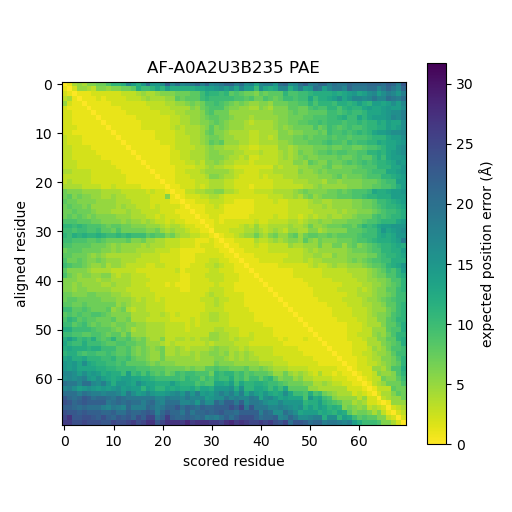Protein AF-A0A2U3B235-F1 (afdb_monomer)

Structure (mmCIF, N/CA/C/O backbone):
data_AF-A0A2U3B235-F1
#
_entry.id   AF-A0A2U3B235-F1
#
loop_
_atom_site.group_PDB
_atom_site.id
_atom_site.type_symbol
_atom_site.label_atom_id
_atom_site.label_alt_id
_atom_site.label_comp_id
_atom_site.label_asym_id
_atom_site.label_entity_id
_atom_site.label_seq_id
_atom_site.pdbx_PDB_ins_code
_atom_site.Cartn_x
_atom_site.Cartn_y
_atom_site.Cartn_z
_atom_site.occupancy
_atom_site.B_iso_or_equiv
_atom_site.auth_seq_id
_atom_site.auth_comp_id
_atom_site.auth_asym_id
_atom_site.auth_atom_id
_atom_site.pdbx_PDB_model_num
ATOM 1 N N . MET A 1 1 ? -27.096 21.763 -2.648 1.00 71.62 1 MET A N 1
ATOM 2 C CA . MET A 1 1 ? -26.456 20.447 -2.428 1.00 71.62 1 MET A CA 1
ATOM 3 C C . MET A 1 1 ? -26.078 20.350 -0.960 1.00 71.62 1 MET A C 1
ATOM 5 O O . MET A 1 1 ? -25.517 21.307 -0.444 1.00 71.62 1 MET A O 1
ATOM 9 N N . ASN A 1 2 ? -26.427 19.262 -0.272 1.00 92.50 2 ASN A N 1
ATOM 10 C CA . ASN A 1 2 ? -26.134 19.136 1.160 1.00 92.50 2 ASN A CA 1
ATOM 11 C C . ASN A 1 2 ? -24.621 18.986 1.389 1.00 92.50 2 ASN A C 1
ATOM 13 O O . ASN A 1 2 ? -23.931 18.386 0.566 1.00 92.50 2 ASN A O 1
ATOM 17 N N . PHE A 1 3 ? -24.108 19.486 2.518 1.00 95.25 3 PHE A N 1
ATOM 18 C CA . PHE A 1 3 ? -22.676 19.435 2.859 1.00 95.25 3 PHE A CA 1
ATOM 19 C C . PHE A 1 3 ? -22.095 18.014 2.779 1.00 95.25 3 PHE A C 1
ATOM 21 O O . PHE A 1 3 ? -21.014 17.805 2.236 1.00 95.25 3 PHE A O 1
ATOM 28 N N . LYS A 1 4 ? -22.871 17.010 3.213 1.00 95.06 4 LYS A N 1
ATOM 29 C CA . LYS A 1 4 ? -22.510 15.588 3.094 1.00 95.06 4 LYS A CA 1
ATOM 30 C C . LYS A 1 4 ? -22.290 15.154 1.640 1.00 95.06 4 LYS A C 1
ATOM 32 O O . LYS A 1 4 ? -21.348 14.425 1.355 1.00 95.06 4 LYS A O 1
ATOM 37 N N . THR A 1 5 ? -23.136 15.622 0.724 1.00 96.12 5 THR A N 1
ATOM 38 C CA . THR A 1 5 ? -23.034 15.324 -0.711 1.00 96.12 5 THR A CA 1
ATOM 39 C C . THR A 1 5 ? -21.810 15.999 -1.329 1.00 96.12 5 THR A C 1
ATOM 41 O O . THR A 1 5 ? -21.117 15.374 -2.123 1.00 96.12 5 THR A O 1
ATOM 44 N N . ILE A 1 6 ? -21.499 17.237 -0.925 1.00 97.25 6 ILE A N 1
ATOM 45 C CA . ILE A 1 6 ? -20.282 17.946 -1.359 1.00 97.25 6 ILE A CA 1
ATOM 46 C C . ILE A 1 6 ? -19.032 17.168 -0.933 1.00 97.25 6 ILE A C 1
ATOM 48 O O . ILE A 1 6 ? -18.182 16.882 -1.771 1.00 97.25 6 ILE A O 1
ATOM 52 N N . ILE A 1 7 ? -18.953 16.758 0.338 1.00 97.25 7 ILE A N 1
ATOM 53 C CA . ILE A 1 7 ? -17.832 15.952 0.843 1.00 97.25 7 ILE A CA 1
ATOM 54 C C . ILE A 1 7 ? -17.713 14.632 0.077 1.00 97.25 7 ILE A C 1
ATOM 56 O O . ILE A 1 7 ? -16.612 14.260 -0.318 1.00 97.25 7 ILE A O 1
ATOM 60 N N . ALA A 1 8 ? -18.826 13.933 -0.156 1.00 96.75 8 ALA A N 1
ATOM 61 C CA . ALA A 1 8 ? -18.811 12.663 -0.876 1.00 96.75 8 ALA A CA 1
ATOM 62 C C . ALA A 1 8 ? -18.257 12.818 -2.301 1.00 96.75 8 ALA A C 1
ATOM 64 O O . ALA A 1 8 ? -17.410 12.032 -2.714 1.00 96.75 8 ALA A O 1
ATOM 65 N N . ILE A 1 9 ? -18.674 13.858 -3.030 1.00 97.44 9 ILE A N 1
ATOM 66 C CA . ILE A 1 9 ? -18.174 14.138 -4.385 1.00 97.44 9 ILE A CA 1
ATOM 67 C C . ILE A 1 9 ? -16.676 14.455 -4.364 1.00 97.44 9 ILE A C 1
ATOM 69 O O . ILE A 1 9 ? -15.932 13.920 -5.183 1.00 97.44 9 ILE A O 1
ATOM 73 N N . ILE A 1 10 ? -16.221 15.279 -3.414 1.00 97.50 10 ILE A N 1
ATOM 74 C CA . ILE A 1 10 ? -14.796 15.602 -3.256 1.00 97.50 10 ILE A CA 1
ATOM 75 C C . ILE A 1 10 ? -13.985 14.334 -2.975 1.00 97.50 10 ILE A C 1
ATOM 77 O O . ILE A 1 10 ? -12.945 14.126 -3.594 1.00 97.50 10 ILE A O 1
ATOM 81 N N . LEU A 1 11 ? -14.469 13.462 -2.087 1.00 95.44 11 LEU A N 1
ATOM 82 C CA . LEU A 1 11 ? -13.807 12.194 -1.780 1.00 95.44 11 LEU A CA 1
ATOM 83 C C . LEU A 1 11 ? -13.731 11.277 -3.002 1.00 95.44 11 LEU A C 1
ATOM 85 O O . LEU A 1 11 ? -12.676 10.708 -3.264 1.00 95.44 11 LEU A O 1
ATOM 89 N N . ILE A 1 12 ? -14.813 11.163 -3.776 1.00 97.00 12 ILE A N 1
ATOM 90 C CA . ILE A 1 12 ? -14.824 10.362 -5.006 1.00 97.00 12 ILE A CA 1
ATOM 91 C C . ILE A 1 12 ? -13.807 10.913 -6.010 1.00 97.00 12 ILE A C 1
ATOM 93 O O . ILE A 1 12 ? -12.989 10.153 -6.525 1.00 97.00 12 ILE A O 1
ATOM 97 N N . LEU A 1 13 ? -13.808 12.227 -6.254 1.00 97.75 13 LEU A N 1
ATOM 98 C CA . LEU A 1 13 ? -12.850 12.869 -7.159 1.00 97.75 13 LEU A CA 1
ATOM 99 C C . LEU A 1 13 ? -11.406 12.657 -6.703 1.00 97.75 13 LEU A C 1
ATOM 101 O O . LEU A 1 13 ? -10.538 12.385 -7.533 1.00 97.75 13 LEU A O 1
ATOM 105 N N . LEU A 1 14 ? -11.154 12.737 -5.397 1.00 95.75 14 LEU A N 1
ATOM 106 C CA . LEU A 1 14 ? -9.840 12.491 -4.818 1.00 95.75 14 LEU A CA 1
ATOM 107 C C . LEU A 1 14 ? -9.395 11.043 -5.047 1.00 95.75 14 LEU A C 1
ATOM 109 O O . LEU A 1 14 ? -8.276 10.829 -5.503 1.00 95.75 14 LEU A O 1
ATOM 113 N N . ILE A 1 15 ? -10.267 10.058 -4.804 1.00 92.50 15 ILE A N 1
ATOM 114 C CA . ILE A 1 15 ? -9.970 8.633 -5.028 1.00 92.50 15 ILE A CA 1
ATOM 115 C C . ILE A 1 15 ? -9.687 8.356 -6.508 1.00 92.50 15 ILE A C 1
ATOM 117 O O . ILE A 1 15 ? -8.708 7.681 -6.835 1.00 92.50 15 ILE A O 1
ATOM 121 N N . VAL A 1 16 ? -10.514 8.888 -7.411 1.00 95.75 16 VAL A N 1
ATOM 122 C CA . VAL A 1 16 ? -10.341 8.711 -8.861 1.00 95.75 16 VAL A CA 1
ATOM 123 C C . VAL A 1 16 ? -9.023 9.329 -9.319 1.00 95.75 16 VAL A C 1
ATOM 125 O O . VAL A 1 16 ? -8.223 8.663 -9.974 1.00 95.75 16 VAL A O 1
ATOM 128 N N . THR A 1 17 ? -8.759 10.573 -8.919 1.00 96.06 17 THR A N 1
ATOM 129 C CA . THR A 1 17 ? -7.529 11.293 -9.273 1.00 96.06 17 THR A CA 1
ATOM 130 C C . THR A 1 17 ? -6.296 10.572 -8.738 1.00 96.06 17 THR A C 1
ATOM 132 O O . THR A 1 17 ? -5.351 10.337 -9.488 1.00 96.06 17 THR A O 1
ATOM 135 N N . PHE A 1 18 ? -6.326 10.150 -7.472 1.00 93.31 18 PHE A N 1
ATOM 136 C CA . PHE A 1 18 ? -5.268 9.351 -6.859 1.00 93.31 18 PHE A CA 1
ATOM 137 C C . PHE A 1 18 ? -5.004 8.066 -7.650 1.00 93.31 18 PHE A C 1
ATOM 139 O O . PHE A 1 18 ? -3.851 7.739 -7.922 1.00 93.31 18 PHE A O 1
ATOM 146 N N . THR A 1 19 ? -6.059 7.359 -8.058 1.00 92.25 19 THR A N 1
ATOM 147 C CA . THR A 1 19 ? -5.931 6.096 -8.792 1.00 92.25 19 THR A CA 1
ATOM 148 C C . THR A 1 19 ? -5.267 6.315 -10.149 1.00 92.25 19 THR A C 1
ATOM 150 O O . THR A 1 19 ? -4.273 5.661 -10.467 1.00 92.25 19 THR A O 1
ATOM 153 N N . ILE A 1 20 ? -5.760 7.283 -10.926 1.00 95.69 20 ILE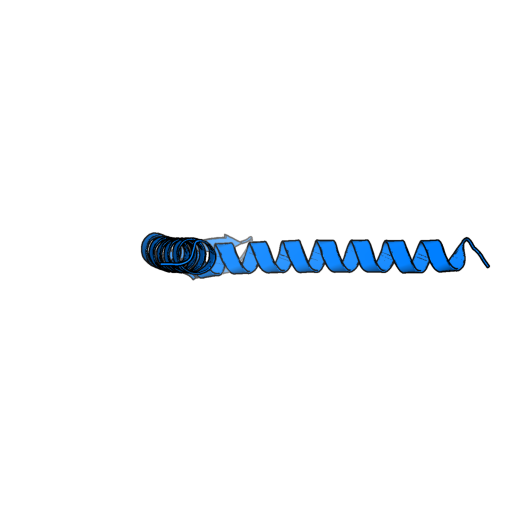 A N 1
ATOM 154 C CA . ILE A 1 20 ? -5.225 7.595 -12.258 1.00 95.69 20 ILE A CA 1
ATOM 155 C C . ILE A 1 20 ? -3.756 8.020 -12.158 1.00 95.69 20 ILE A C 1
ATOM 157 O O . ILE A 1 20 ? -2.909 7.476 -12.863 1.00 95.69 20 ILE A O 1
ATOM 161 N N . GLN A 1 21 ? -3.427 8.926 -11.231 1.00 95.25 21 GLN A N 1
ATOM 162 C CA . GLN A 1 21 ? -2.058 9.423 -11.054 1.00 95.25 21 GLN A CA 1
ATOM 163 C C . GLN A 1 21 ? -1.061 8.340 -10.620 1.00 95.25 21 GLN A C 1
ATOM 165 O O . GLN A 1 21 ? 0.135 8.478 -10.853 1.00 95.25 21 GLN A O 1
ATOM 170 N N . ASN A 1 22 ? -1.530 7.253 -10.006 1.00 95.44 22 ASN A N 1
ATOM 171 C CA . ASN A 1 22 ? -0.678 6.175 -9.507 1.00 95.44 22 ASN A CA 1
ATOM 172 C C . ASN A 1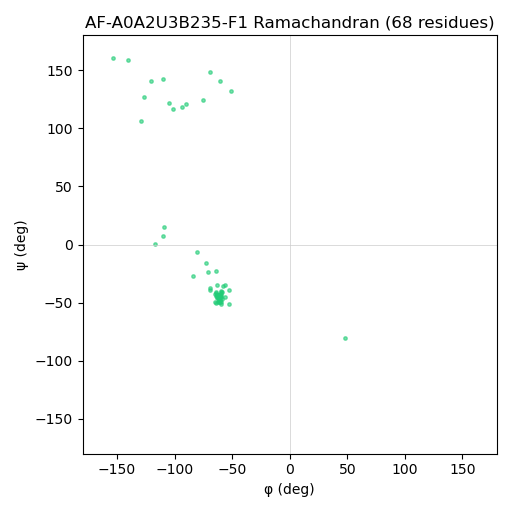 22 ? -0.812 4.879 -10.336 1.00 95.44 22 ASN A C 1
ATOM 174 O O . ASN A 1 22 ? -0.396 3.810 -9.889 1.00 95.44 22 ASN A O 1
ATOM 178 N N . THR A 1 23 ? -1.394 4.935 -11.537 1.00 95.31 23 THR A N 1
ATOM 179 C CA . THR A 1 23 ? -1.552 3.744 -12.398 1.00 95.31 23 THR A CA 1
ATOM 180 C C . THR A 1 23 ? -0.225 3.288 -13.026 1.00 95.31 23 THR A C 1
ATOM 182 O O . THR A 1 23 ? -0.113 2.146 -13.468 1.00 95.31 23 THR A O 1
ATOM 185 N N . GLU A 1 24 ? 0.804 4.140 -13.014 1.00 96.69 24 GLU A N 1
ATOM 186 C CA . GLU A 1 24 ? 2.147 3.817 -13.505 1.00 96.69 24 GLU A CA 1
ATOM 187 C C . GLU A 1 24 ? 2.683 2.511 -12.895 1.00 96.69 24 GLU A C 1
ATOM 189 O O . GLU A 1 24 ? 2.623 2.298 -11.679 1.00 96.69 24 GLU A O 1
ATOM 194 N N . VAL A 1 25 ? 3.210 1.632 -13.749 1.00 97.06 25 VAL A N 1
ATOM 195 C CA . VAL A 1 25 ? 3.808 0.366 -13.323 1.00 97.06 25 VAL A CA 1
ATOM 196 C C . VAL A 1 25 ? 5.173 0.640 -12.711 1.00 97.06 25 VAL A C 1
ATOM 198 O O . VAL A 1 25 ? 6.054 1.209 -13.347 1.00 97.06 25 VAL A O 1
ATOM 201 N N . VAL A 1 26 ? 5.358 0.192 -11.474 1.00 96.75 26 VAL A N 1
ATOM 202 C CA . VAL A 1 26 ? 6.639 0.227 -10.774 1.00 96.75 26 VAL A CA 1
ATOM 203 C C . VAL A 1 26 ? 7.169 -1.190 -10.626 1.00 96.75 26 VAL A C 1
ATOM 205 O O . VAL A 1 26 ? 6.405 -2.126 -10.390 1.00 96.75 26 VAL A O 1
ATOM 208 N N . THR A 1 27 ? 8.484 -1.346 -10.762 1.00 97.44 27 THR A N 1
ATOM 209 C CA . THR A 1 27 ? 9.164 -2.621 -10.511 1.00 97.44 27 THR A CA 1
ATOM 210 C C . THR A 1 27 ? 9.820 -2.566 -9.143 1.00 97.44 27 THR A C 1
ATOM 212 O O . THR A 1 27 ? 10.709 -1.751 -8.905 1.00 97.44 27 THR A O 1
ATOM 215 N N . ILE A 1 28 ? 9.363 -3.421 -8.238 1.00 96.06 28 ILE A N 1
ATOM 216 C CA . ILE A 1 28 ? 9.921 -3.580 -6.902 1.00 96.06 28 ILE A CA 1
ATOM 217 C C . ILE A 1 28 ? 10.946 -4.699 -6.966 1.00 96.06 28 ILE A C 1
ATOM 219 O O . ILE A 1 28 ? 10.586 -5.839 -7.252 1.00 96.06 28 ILE A O 1
ATOM 223 N N . LYS A 1 29 ? 12.201 -4.370 -6.661 1.00 95.88 29 LYS A N 1
ATOM 224 C CA . LYS A 1 29 ? 13.262 -5.360 -6.499 1.00 95.88 29 LYS A CA 1
ATOM 225 C C . LYS A 1 29 ? 13.329 -5.817 -5.054 1.00 95.88 29 LYS A C 1
ATOM 227 O O . LYS A 1 29 ? 13.549 -4.994 -4.165 1.00 95.88 29 LYS A O 1
ATOM 232 N N . PHE A 1 30 ? 13.148 -7.107 -4.808 1.00 92.94 30 PHE A N 1
ATOM 233 C CA . PHE A 1 30 ? 13.193 -7.678 -3.470 1.00 92.94 30 PHE A CA 1
ATOM 234 C C . PHE A 1 30 ? 14.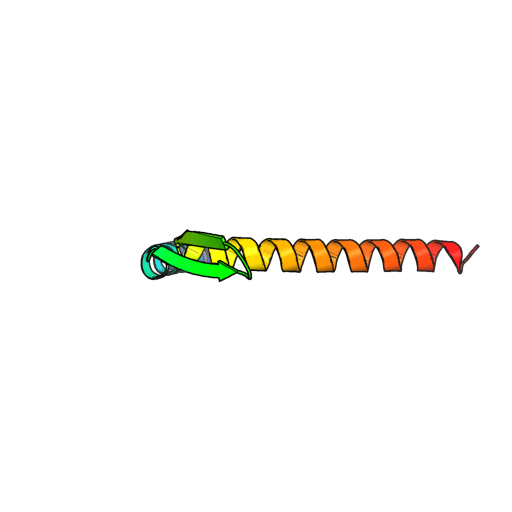120 -8.890 -3.406 1.00 92.94 30 PHE A C 1
ATOM 236 O O . PHE A 1 30 ? 13.765 -9.982 -3.838 1.00 92.94 30 PHE A O 1
ATOM 243 N N . LEU A 1 31 ? 15.290 -8.692 -2.790 1.00 95.56 31 LEU A N 1
ATOM 244 C CA . LEU A 1 31 ? 16.349 -9.685 -2.560 1.00 95.56 31 LEU A CA 1
ATOM 245 C C . LEU A 1 31 ? 16.725 -10.512 -3.806 1.00 95.56 31 LEU A C 1
ATOM 247 O O . LEU A 1 31 ? 17.737 -10.219 -4.432 1.00 95.56 31 LEU A O 1
ATOM 251 N N . ALA A 1 32 ? 15.944 -11.543 -4.137 1.00 96.75 32 ALA A N 1
ATOM 252 C CA . ALA A 1 32 ? 16.187 -12.479 -5.235 1.00 96.75 32 ALA A CA 1
ATOM 253 C C . ALA A 1 32 ? 15.112 -12.451 -6.341 1.00 96.75 32 ALA A C 1
ATOM 255 O O . ALA A 1 32 ? 15.207 -13.228 -7.288 1.00 96.75 32 ALA A O 1
ATOM 256 N N . PHE A 1 33 ? 14.084 -11.603 -6.234 1.00 96.75 33 PHE A N 1
ATOM 257 C CA . PHE A 1 33 ? 13.021 -11.502 -7.233 1.00 96.75 33 PHE A CA 1
ATOM 258 C C . PHE A 1 33 ? 12.596 -10.054 -7.478 1.00 96.75 33 PHE A C 1
ATOM 260 O O . PHE A 1 33 ? 12.761 -9.186 -6.623 1.00 96.75 33 PHE A O 1
ATOM 267 N N . ASP A 1 34 ? 11.983 -9.823 -8.635 1.00 96.50 34 ASP A N 1
ATOM 268 C CA . ASP A 1 34 ? 11.403 -8.540 -9.014 1.00 96.50 34 ASP A CA 1
ATOM 269 C C . ASP A 1 34 ? 9.901 -8.718 -9.282 1.00 96.50 34 ASP A C 1
ATOM 271 O O . ASP A 1 34 ? 9.481 -9.721 -9.861 1.00 96.50 34 ASP A O 1
ATOM 275 N N . ILE A 1 35 ? 9.082 -7.751 -8.865 1.00 96.56 35 ILE A N 1
ATOM 276 C CA . ILE A 1 35 ? 7.640 -7.723 -9.155 1.00 96.56 35 ILE A CA 1
ATOM 277 C C . ILE A 1 35 ? 7.292 -6.385 -9.793 1.00 96.56 35 ILE A C 1
ATOM 279 O O . ILE A 1 35 ? 7.559 -5.332 -9.216 1.00 96.56 35 ILE A O 1
ATOM 283 N N . SER A 1 36 ? 6.641 -6.426 -10.954 1.00 96.88 36 SER A N 1
ATOM 284 C CA . SER A 1 36 ? 6.126 -5.239 -11.639 1.00 96.88 36 SER A CA 1
ATOM 285 C C . SER A 1 36 ? 4.611 -5.150 -11.479 1.00 96.88 36 SER A C 1
ATOM 287 O O . SER A 1 36 ? 3.879 -6.060 -11.861 1.00 96.88 36 SER A O 1
ATOM 289 N N . MET A 1 37 ? 4.130 -4.051 -10.907 1.00 95.62 37 MET A N 1
ATOM 290 C CA . MET A 1 37 ? 2.707 -3.815 -10.641 1.00 95.62 37 MET A CA 1
ATOM 291 C C . MET A 1 37 ? 2.412 -2.312 -10.612 1.00 95.62 37 MET A C 1
ATOM 293 O O . MET A 1 37 ? 3.319 -1.503 -10.433 1.00 95.62 37 MET A O 1
ATOM 297 N N . SER A 1 38 ? 1.150 -1.909 -10.782 1.00 97.06 38 SER A N 1
ATOM 298 C CA . SER A 1 38 ? 0.780 -0.487 -10.689 1.00 97.06 38 SER A CA 1
ATOM 299 C C . SER A 1 38 ? 1.102 0.078 -9.301 1.00 97.06 38 SER A C 1
ATOM 301 O O . SER A 1 38 ? 0.834 -0.588 -8.294 1.00 97.06 38 SER A O 1
ATOM 303 N N . ARG A 1 39 ? 1.589 1.321 -9.231 1.00 96.00 39 ARG A N 1
ATOM 304 C CA . ARG A 1 39 ? 1.912 2.008 -7.971 1.00 96.00 39 ARG A CA 1
ATOM 305 C C . ARG A 1 39 ? 0.712 2.076 -7.018 1.00 96.00 39 ARG A C 1
ATOM 307 O O . ARG A 1 39 ? 0.905 1.909 -5.818 1.00 96.00 39 ARG A O 1
ATOM 314 N N . VAL A 1 40 ? -0.520 2.217 -7.525 1.00 96.06 40 VAL A N 1
ATOM 315 C CA . VAL A 1 40 ? -1.760 2.129 -6.719 1.00 96.06 40 VAL A CA 1
ATOM 316 C C . VAL A 1 40 ? -1.809 0.836 -5.914 1.00 96.06 40 VAL A C 1
ATOM 318 O O . VAL A 1 40 ? -2.030 0.877 -4.706 1.00 96.06 40 VAL A O 1
ATOM 321 N N . LEU A 1 41 ? -1.595 -0.310 -6.567 1.00 94.56 41 LEU A N 1
ATOM 322 C CA . LEU A 1 41 ? -1.645 -1.609 -5.897 1.00 94.56 41 LEU A CA 1
ATOM 323 C C . LEU A 1 41 ? -0.553 -1.727 -4.829 1.00 94.56 41 LEU A C 1
ATOM 325 O O . LEU A 1 41 ? -0.801 -2.313 -3.780 1.00 94.56 41 LEU A O 1
ATOM 329 N N . VAL A 1 42 ? 0.625 -1.139 -5.061 1.00 95.50 42 VAL A N 1
ATOM 330 C CA . VAL A 1 42 ? 1.714 -1.123 -4.072 1.00 95.50 42 VAL A CA 1
ATOM 331 C C . VAL A 1 42 ? 1.293 -0.325 -2.845 1.00 95.50 42 VAL A C 1
ATOM 333 O O . VAL A 1 42 ? 1.398 -0.813 -1.723 1.00 95.50 42 VAL A O 1
ATOM 336 N N . ILE A 1 43 ? 0.768 0.885 -3.054 1.00 94.56 43 ILE A N 1
ATOM 337 C CA . ILE A 1 43 ? 0.335 1.771 -1.971 1.00 94.56 43 ILE A CA 1
ATOM 338 C C . ILE A 1 43 ? -0.789 1.118 -1.158 1.00 94.56 43 ILE A C 1
ATOM 340 O O . ILE A 1 43 ? -0.699 1.051 0.069 1.00 94.56 43 ILE A O 1
ATOM 344 N N . LEU A 1 44 ? -1.825 0.599 -1.826 1.00 93.75 44 LEU A N 1
ATOM 345 C CA . LEU A 1 44 ? -2.946 -0.071 -1.163 1.00 93.75 44 LEU A CA 1
ATOM 346 C C . LEU A 1 44 ? -2.499 -1.344 -0.439 1.00 93.75 44 LEU A C 1
ATOM 348 O O . LEU A 1 44 ? -2.917 -1.575 0.693 1.00 93.75 44 LEU A O 1
ATOM 352 N N . GLY A 1 45 ? -1.620 -2.139 -1.052 1.00 94.88 45 GLY A N 1
ATOM 353 C CA . GLY A 1 45 ? -1.055 -3.339 -0.440 1.00 94.88 45 GLY A CA 1
ATOM 354 C C . GLY A 1 45 ? -0.303 -3.022 0.851 1.00 94.88 45 GLY A C 1
ATOM 355 O O . GLY A 1 45 ? -0.608 -3.593 1.897 1.00 94.88 45 GLY A O 1
ATOM 356 N N . CYS A 1 46 ? 0.616 -2.054 0.816 1.00 95.56 46 CYS A N 1
ATOM 357 C CA . CYS A 1 46 ? 1.351 -1.613 2.001 1.00 95.56 46 CYS A CA 1
ATOM 358 C C . CYS A 1 46 ? 0.422 -1.060 3.090 1.00 95.56 46 CYS A C 1
ATOM 360 O O . CYS A 1 46 ? 0.590 -1.388 4.265 1.00 95.56 46 CYS A O 1
ATOM 362 N N . PH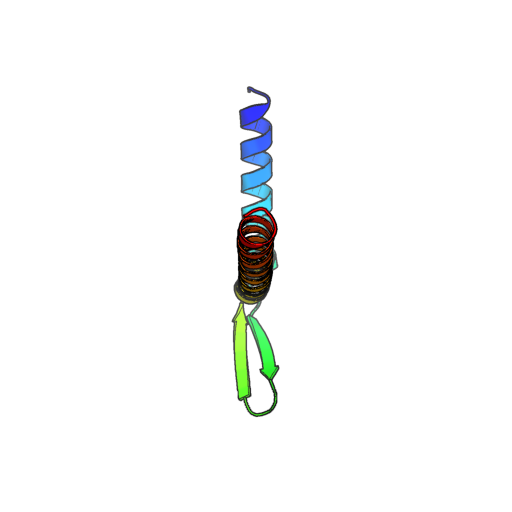E A 1 47 ? -0.577 -0.256 2.714 1.00 95.38 47 PHE A N 1
ATOM 363 C CA . PHE A 1 47 ? -1.558 0.278 3.658 1.00 95.38 47 PHE A CA 1
ATOM 364 C C . PHE A 1 47 ? -2.350 -0.836 4.352 1.00 95.38 47 PHE A C 1
ATOM 366 O O . PHE A 1 47 ? -2.464 -0.833 5.577 1.00 95.38 47 PHE A O 1
ATOM 373 N N . LEU A 1 48 ? -2.856 -1.813 3.593 1.00 97.12 48 LEU A N 1
ATOM 374 C CA . LEU A 1 48 ? -3.608 -2.942 4.140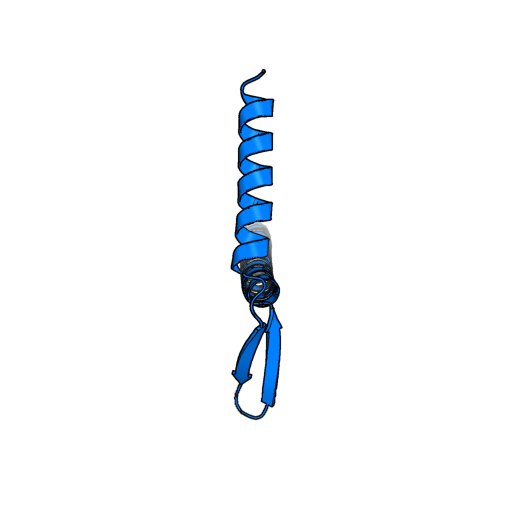 1.00 97.12 48 LEU A CA 1
ATOM 375 C C . LEU A 1 48 ? -2.747 -3.802 5.066 1.00 97.12 48 LEU A C 1
ATOM 377 O O . LEU A 1 48 ? -3.196 -4.147 6.155 1.00 97.12 48 LEU A O 1
ATOM 381 N N . LEU A 1 49 ? -1.504 -4.102 4.683 1.00 97.56 49 LEU A N 1
ATOM 382 C CA . LEU A 1 49 ? -0.567 -4.828 5.544 1.00 97.56 49 LEU A CA 1
ATOM 383 C C . LEU A 1 49 ? -0.307 -4.074 6.856 1.00 97.56 49 LEU A C 1
ATOM 385 O O . LEU A 1 49 ? -0.366 -4.668 7.935 1.00 97.56 49 LEU A O 1
ATOM 389 N N . GLY A 1 50 ? -0.096 -2.758 6.779 1.00 97.62 50 GLY A N 1
ATOM 390 C CA . GLY A 1 50 ? 0.045 -1.889 7.945 1.00 97.62 50 GLY A CA 1
ATOM 391 C C . GLY A 1 50 ? -1.193 -1.919 8.847 1.00 97.62 50 GLY A C 1
ATOM 392 O O . GLY A 1 50 ? -1.076 -2.160 10.049 1.00 97.62 50 GLY A O 1
ATOM 393 N N . LEU A 1 51 ? -2.385 -1.758 8.271 1.00 97.44 51 LEU A N 1
ATOM 394 C CA . LEU A 1 51 ? -3.657 -1.782 8.994 1.00 97.44 51 LEU A CA 1
ATOM 395 C C . LEU A 1 51 ? -3.898 -3.133 9.676 1.00 97.44 51 LEU A C 1
ATOM 397 O O . LEU A 1 51 ? -4.211 -3.168 10.866 1.00 97.44 51 LEU A O 1
ATOM 401 N N . LEU A 1 52 ? -3.698 -4.243 8.961 1.00 98.06 52 LEU A N 1
ATOM 402 C CA . LEU A 1 52 ? -3.824 -5.594 9.513 1.00 98.06 52 LEU A CA 1
ATOM 403 C C . LEU A 1 52 ? -2.847 -5.817 10.669 1.00 98.06 52 LEU A C 1
ATOM 405 O O . LEU A 1 52 ? -3.235 -6.361 11.703 1.00 98.06 52 LEU A O 1
ATOM 409 N N . SER A 1 53 ? -1.601 -5.354 10.530 1.00 97.12 53 SER A N 1
ATOM 410 C CA . SER A 1 53 ? -0.607 -5.456 11.599 1.00 97.12 53 SER A CA 1
ATOM 411 C C . SER A 1 53 ? -1.028 -4.661 12.844 1.00 97.12 53 SER A C 1
ATOM 413 O O . SER A 1 53 ? -0.985 -5.190 13.956 1.00 97.12 53 SER A O 1
ATOM 415 N N . GLY A 1 54 ? -1.542 -3.438 12.671 1.00 96.62 54 GLY A N 1
ATOM 416 C CA . GLY A 1 54 ? -2.070 -2.615 13.759 1.00 96.62 54 GLY A CA 1
ATOM 417 C C . GLY A 1 54 ? -3.269 -3.254 14.465 1.00 96.62 54 GLY A C 1
ATOM 418 O O . GLY A 1 54 ? -3.303 -3.311 15.697 1.00 96.62 54 GLY A O 1
ATOM 419 N N . VAL A 1 55 ? -4.225 -3.795 13.703 1.00 96.44 55 VAL A N 1
ATOM 420 C CA . VAL A 1 55 ? -5.389 -4.512 14.251 1.00 96.44 55 VAL A CA 1
ATOM 421 C C . VAL A 1 55 ? -4.944 -5.741 15.043 1.00 96.44 55 VAL A C 1
ATOM 423 O O . VAL A 1 55 ? -5.395 -5.934 16.173 1.00 96.44 55 VAL A O 1
ATOM 426 N N . LEU A 1 56 ? -4.015 -6.535 14.506 1.00 96.12 56 LEU A N 1
ATOM 427 C CA . LEU A 1 56 ? -3.498 -7.730 15.172 1.00 96.12 56 LEU A CA 1
ATOM 428 C C . LEU A 1 56 ? -2.796 -7.395 16.497 1.00 96.12 56 LEU A C 1
ATOM 430 O O . LEU A 1 56 ? -3.011 -8.071 17.506 1.00 96.12 56 LEU A O 1
ATOM 434 N N . LEU A 1 57 ? -1.980 -6.338 16.518 1.00 95.12 57 LEU A N 1
ATOM 435 C CA . LEU A 1 57 ? -1.303 -5.871 17.731 1.00 95.12 57 LEU A CA 1
ATOM 436 C C . LEU A 1 57 ? -2.298 -5.365 18.783 1.00 95.12 57 LEU A C 1
ATOM 438 O O . LEU A 1 57 ? -2.172 -5.700 19.964 1.00 95.12 57 LEU A O 1
ATOM 442 N N . SER A 1 58 ? -3.313 -4.607 18.362 1.00 93.62 58 SER A N 1
ATOM 443 C CA . SER A 1 58 ? -4.382 -4.127 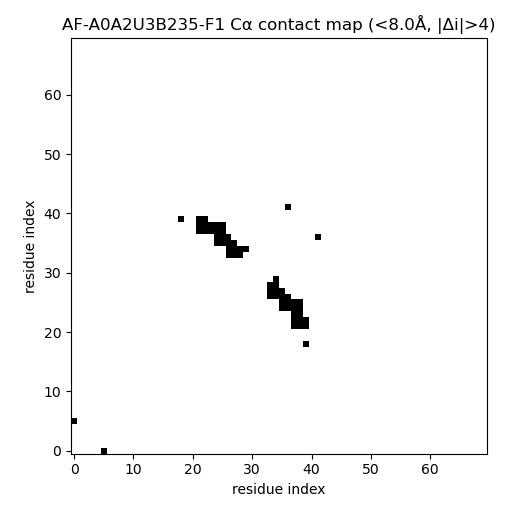19.244 1.00 93.62 58 SER A CA 1
ATOM 444 C C . SER A 1 58 ? -5.176 -5.290 19.848 1.00 93.62 58 SER A C 1
ATOM 446 O O . SER A 1 58 ? -5.374 -5.354 21.064 1.00 93.62 58 SER A O 1
ATOM 448 N N . TYR A 1 59 ? -5.539 -6.274 19.023 1.00 93.44 59 TYR A N 1
ATOM 449 C CA . TYR A 1 59 ? -6.241 -7.477 19.462 1.00 93.44 59 TYR A CA 1
ATOM 450 C C . TYR A 1 59 ? -5.438 -8.261 20.511 1.00 93.44 59 TYR A C 1
ATOM 452 O O . TYR A 1 59 ? -5.961 -8.579 21.581 1.00 93.44 59 TYR A O 1
ATOM 460 N N . ARG A 1 60 ? -4.134 -8.484 20.276 1.00 90.25 60 ARG A N 1
ATOM 461 C CA . ARG A 1 60 ? -3.244 -9.131 21.259 1.00 90.25 60 ARG A CA 1
ATOM 462 C C . ARG A 1 60 ? -3.170 -8.367 22.584 1.00 90.25 60 ARG A C 1
ATOM 464 O O . ARG A 1 60 ? -3.179 -8.989 23.646 1.00 90.25 60 ARG A O 1
ATOM 471 N N . ARG A 1 61 ? -3.113 -7.030 22.545 1.00 88.38 61 ARG A N 1
ATOM 472 C CA . ARG A 1 61 ? -3.079 -6.187 23.753 1.00 88.38 61 ARG A CA 1
ATOM 473 C C . ARG A 1 61 ? -4.366 -6.309 24.571 1.00 88.38 61 ARG A C 1
ATOM 475 O O . ARG A 1 61 ? -4.292 -6.391 25.795 1.00 88.38 61 ARG A O 1
ATOM 482 N N . ASN A 1 62 ? -5.522 -6.347 23.911 1.00 85.75 62 ASN A N 1
ATOM 483 C CA . ASN A 1 62 ? -6.815 -6.466 24.586 1.00 85.75 62 ASN A CA 1
ATOM 484 C C . ASN A 1 62 ? -7.009 -7.844 25.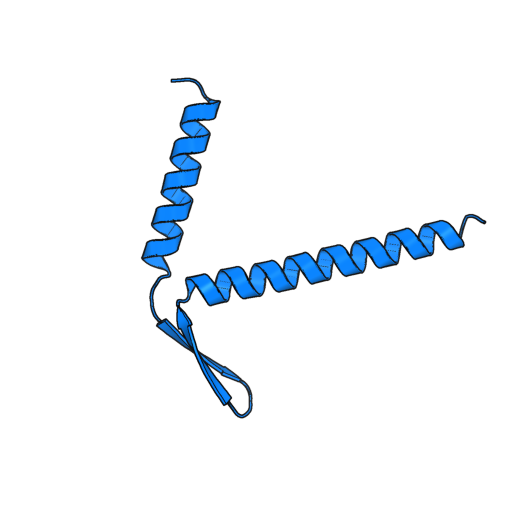238 1.00 85.75 62 ASN A C 1
ATOM 486 O O . ASN A 1 62 ? -7.497 -7.907 26.362 1.00 85.75 62 ASN A O 1
ATOM 490 N N . ILE A 1 63 ? -6.537 -8.930 24.610 1.00 81.69 63 ILE A N 1
ATOM 491 C CA . ILE A 1 63 ? -6.547 -10.268 25.231 1.00 81.69 63 ILE A CA 1
ATOM 492 C C . ILE A 1 63 ? -5.669 -10.310 26.485 1.00 81.69 63 ILE A C 1
ATOM 494 O O . ILE A 1 63 ? -6.077 -10.873 27.498 1.00 81.69 63 ILE A O 1
ATOM 498 N N . LYS A 1 64 ? -4.466 -9.720 26.436 1.00 73.81 64 LYS A N 1
ATOM 499 C CA . LYS A 1 64 ? -3.558 -9.715 27.591 1.00 73.81 64 LYS A CA 1
ATOM 500 C C . LYS A 1 64 ? -4.164 -8.960 28.779 1.00 73.81 64 LYS A C 1
ATOM 502 O O . LYS A 1 64 ? -4.198 -9.496 29.877 1.00 73.81 64 LYS A O 1
ATOM 507 N N . LYS A 1 65 ? -4.756 -7.785 28.533 1.00 71.31 65 LYS A N 1
ATOM 508 C CA . LYS A 1 65 ? -5.467 -7.015 29.567 1.00 71.31 65 LYS A CA 1
ATOM 509 C C . LYS A 1 65 ? -6.619 -7.784 30.223 1.00 71.31 65 LYS A C 1
ATOM 511 O O . LYS A 1 65 ? -6.838 -7.609 31.411 1.00 71.31 65 LYS A O 1
ATOM 516 N N . GLY A 1 66 ? -7.338 -8.620 29.471 1.00 69.31 66 GLY A N 1
ATOM 517 C CA . GLY A 1 66 ? -8.413 -9.453 30.022 1.00 69.31 66 GLY A CA 1
ATOM 518 C C . GLY A 1 66 ? -7.921 -10.597 30.915 1.00 69.31 66 GLY A C 1
ATOM 519 O O . GLY A 1 66 ? -8.670 -11.049 31.769 1.00 69.31 66 GLY A O 1
ATOM 520 N N . LYS A 1 67 ? -6.670 -11.049 30.747 1.00 62.31 67 LYS A N 1
ATOM 521 C CA . LYS A 1 67 ? -6.040 -12.059 31.615 1.00 62.31 67 LYS A CA 1
ATOM 522 C C . LYS A 1 67 ? -5.428 -11.473 32.885 1.00 62.31 67 LYS A C 1
ATOM 524 O O . LYS A 1 67 ? -5.350 -12.183 33.871 1.00 62.31 67 LYS A O 1
ATOM 529 N N . ASP A 1 68 ? -5.010 -10.209 32.857 1.00 62.75 68 ASP A N 1
ATOM 530 C CA . ASP A 1 68 ? -4.411 -9.530 34.015 1.00 62.75 68 ASP A CA 1
ATOM 531 C C . ASP A 1 68 ? -5.471 -9.014 35.025 1.00 62.75 68 ASP A C 1
ATOM 533 O O . ASP A 1 68 ? -5.110 -8.495 36.078 1.00 62.75 68 ASP A O 1
ATOM 537 N N . GLN A 1 69 ? -6.772 -9.105 34.701 1.00 57.22 69 GLN A N 1
ATOM 538 C CA . GLN A 1 69 ? -7.897 -8.666 35.553 1.00 57.22 69 GLN A CA 1
ATOM 539 C C . GLN A 1 69 ? -8.745 -9.813 36.137 1.00 57.22 69 GLN A C 1
ATOM 541 O O . GLN A 1 69 ? -9.784 -9.546 36.743 1.00 57.22 69 GLN A O 1
ATOM 546 N N . VAL A 1 70 ? -8.317 -11.066 35.957 1.00 54.41 70 VAL A N 1
ATOM 547 C CA . VAL A 1 70 ? -8.894 -12.272 36.583 1.00 54.41 70 VAL A CA 1
ATOM 548 C C . VAL A 1 70 ? -7.855 -12.858 37.524 1.00 54.41 70 VAL A C 1
ATOM 550 O O . VAL A 1 70 ? -8.244 -13.252 38.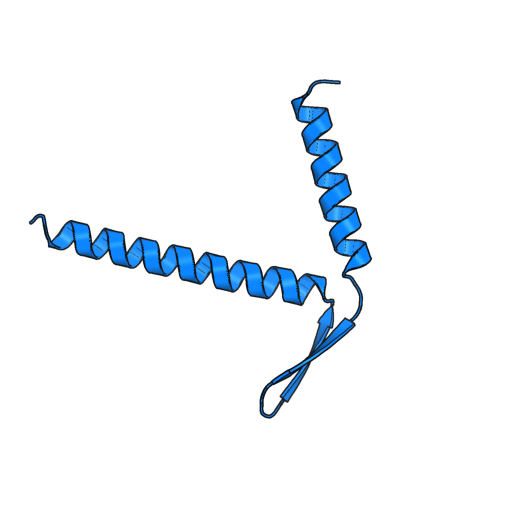642 1.00 54.41 70 VAL A O 1
#

Sequence (70 aa):
MNFKTIIAIILILLIVTFTIQNTEVVTIKFLAFDISMSRVLVILGCFLLGLLSGVLLSYRRNIKKGKDQV

Mean predicted aligned error: 6.58 Å

Foldseek 3Di:
DDPVVVVVVVVVVVVVVVCVVQQDWDWDDDDPDIDTGTRVCVVVVVVVVVVVVVVVVVVVVVVVVVVVVD

Nearest PDB structures (foldseek):
  2zqm-assembly1_A  TM=5.200E-01  e=6.428E+00  Thermococcus sp. JCM 11816

pLDDT: mean 91.84, std 10.13, range [54.41, 98.06]

Radius of gyration: 19.29 Å; Cα contacts (8 Å, |Δi|>4): 29; chains: 1; bounding box: 43×33×50 Å

Solvent-accessible surface area (backbone atoms only — not comparable to full-atom values): 4045 Å² total; per-residue (Å²): 132,56,70,70,57,53,50,50,54,53,51,50,53,49,52,53,51,53,44,65,76,25,54,57,73,42,74,48,78,50,100,91,50,73,49,77,44,35,40,42,60,53,54,52,50,53,49,50,54,51,51,51,52,51,52,52,52,51,52,54,52,54,55,51,55,61,61,78,77,111

Secondary structure (DSSP, 8-state):
--HHHHHHHHHHHHHHHHHHHT-SEEEEEETTEEEEEEHHHHHHHHHHHHHHHHHHHHHHHHHHHHHTT-